Protein AF-A0A3C0VTL4-F1 (afdb_monomer_lite)

Secondary structure (DSSP, 8-state):
-BSTTTT--HHHHHHHHHHHHT-SS----B-S-HHHHTTT-S----GGG---

pLDDT: mean 81.87, std 12.54, range [49.88, 93.69]

Foldseek 3Di:
DAALPPPDDPVSLVVVLVVLQPDPDDDDDDHDDCVSCVVRDPDDDDVVVPDD

Sequence (52 aa):
LDEPTNHLDVASKESLHDAIKNYPGNILLVCHEPEFYKDLVDRVINVEDFRL

Structure (mmCIF, N/CA/C/O backbone):
data_AF-A0A3C0VTL4-F1
#
_entry.id   AF-A0A3C0VTL4-F1
#
loop_
_atom_site.group_PDB
_atom_site.id
_atom_site.type_symbol
_atom_site.label_atom_id
_atom_site.label_alt_id
_atom_site.label_comp_id
_atom_site.label_asym_id
_atom_site.label_entity_id
_atom_site.label_seq_id
_atom_site.pdbx_PDB_ins_code
_atom_site.Cartn_x
_atom_site.Cartn_y
_atom_site.Cartn_z
_atom_site.occupancy
_atom_site.B_iso_or_equiv
_atom_site.auth_seq_id
_atom_site.auth_comp_id
_atom_site.auth_asym_id
_atom_site.auth_atom_id
_atom_site.pdbx_PDB_model_num
ATOM 1 N N . LEU A 1 1 ? -7.540 -0.829 -8.162 1.00 57.34 1 LEU A N 1
ATOM 2 C CA . LEU A 1 1 ? -7.386 0.638 -8.298 1.00 57.34 1 LEU A CA 1
ATOM 3 C C . LEU A 1 1 ? -6.210 0.859 -9.218 1.00 57.34 1 LEU A C 1
ATOM 5 O O . LEU A 1 1 ? -5.167 0.292 -8.919 1.00 57.34 1 LEU A O 1
ATOM 9 N N . ASP A 1 2 ? -6.414 1.560 -10.328 1.00 49.88 2 ASP A N 1
ATOM 10 C CA . ASP A 1 2 ? -5.329 1.908 -11.246 1.00 49.88 2 ASP A CA 1
ATOM 11 C C . ASP A 1 2 ? -4.827 3.302 -10.857 1.00 49.88 2 ASP A C 1
ATOM 13 O O . ASP A 1 2 ? -5.614 4.246 -10.847 1.00 49.88 2 ASP A O 1
ATOM 17 N N . GLU A 1 3 ? -3.582 3.389 -10.394 1.00 53.34 3 GLU A N 1
ATOM 18 C CA . GLU A 1 3 ? -2.962 4.600 -9.830 1.00 53.34 3 GLU A CA 1
ATOM 19 C C . GLU A 1 3 ? -3.769 5.360 -8.750 1.00 53.34 3 GLU A C 1
ATOM 21 O O . GLU A 1 3 ? -3.984 6.570 -8.853 1.00 53.34 3 GLU A O 1
ATOM 26 N N . PRO A 1 4 ? -4.179 4.720 -7.641 1.00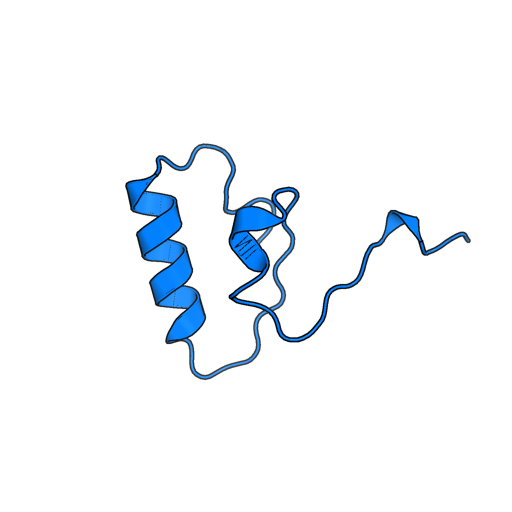 57.91 4 PRO A N 1
ATOM 27 C CA . PRO A 1 4 ? -4.953 5.402 -6.605 1.00 57.91 4 PRO A CA 1
ATOM 28 C C . PRO A 1 4 ? -4.204 6.522 -5.880 1.00 57.91 4 PRO A C 1
ATOM 30 O O . PRO A 1 4 ? -4.828 7.275 -5.149 1.00 57.91 4 PRO A O 1
ATOM 33 N N . THR A 1 5 ? -2.882 6.608 -6.008 1.00 55.44 5 THR A N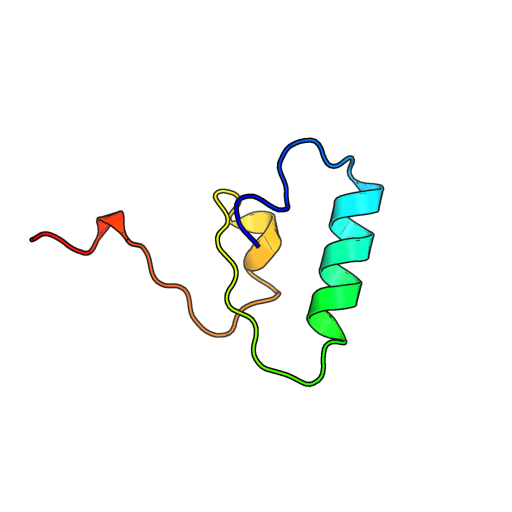 1
ATOM 34 C CA . THR A 1 5 ? -2.060 7.611 -5.324 1.00 55.44 5 THR A CA 1
ATOM 35 C C . THR A 1 5 ? -1.835 8.871 -6.159 1.00 55.44 5 THR A C 1
ATOM 37 O O . THR A 1 5 ? -1.341 9.868 -5.624 1.00 55.44 5 THR A O 1
ATOM 40 N N . ASN A 1 6 ? -2.196 8.854 -7.445 1.00 53.50 6 ASN A N 1
ATOM 41 C CA . ASN A 1 6 ? -1.980 9.973 -8.348 1.00 53.50 6 ASN A CA 1
ATOM 42 C C . ASN A 1 6 ? -3.066 11.041 -8.128 1.00 53.50 6 ASN A C 1
ATOM 44 O O . ASN A 1 6 ? -4.238 10.721 -7.944 1.00 53.50 6 ASN A O 1
ATOM 48 N N . HIS A 1 7 ? -2.677 12.315 -8.084 1.00 62.12 7 HIS A N 1
ATOM 49 C CA . HIS A 1 7 ? -3.547 13.455 -7.739 1.00 62.12 7 HIS A CA 1
ATOM 50 C C . HIS A 1 7 ? -4.187 13.460 -6.332 1.00 62.12 7 HIS A C 1
ATOM 52 O O . HIS A 1 7 ? -4.961 14.374 -6.039 1.00 62.12 7 HIS A O 1
ATOM 58 N N . LEU A 1 8 ? -3.853 12.517 -5.442 1.00 60.75 8 LEU A N 1
ATOM 59 C CA . LEU A 1 8 ? -4.301 12.545 -4.047 1.00 60.75 8 LEU A CA 1
ATOM 60 C C . LEU A 1 8 ? -3.347 13.357 -3.165 1.00 60.75 8 LEU A C 1
ATOM 62 O O . LEU A 1 8 ? -2.130 13.150 -3.178 1.00 60.75 8 LEU A O 1
ATOM 66 N N . ASP A 1 9 ? -3.915 14.252 -2.359 1.00 72.69 9 ASP A N 1
ATOM 67 C CA . ASP A 1 9 ? -3.203 14.869 -1.245 1.00 72.69 9 ASP A CA 1
ATOM 68 C C . ASP A 1 9 ? -2.920 13.842 -0.131 1.00 72.69 9 ASP A C 1
ATOM 70 O O . ASP A 1 9 ? -3.439 12.721 -0.123 1.00 72.69 9 ASP A O 1
ATOM 74 N N . VAL A 1 10 ? -2.051 14.209 0.815 1.00 75.31 10 VAL A N 1
ATOM 75 C CA . VAL A 1 10 ? -1.604 13.310 1.895 1.00 75.31 10 VAL A CA 1
ATOM 76 C C . VAL A 1 10 ? -2.791 12.749 2.690 1.00 75.31 10 VAL A C 1
ATOM 78 O O . VAL A 1 10 ? -2.835 11.550 2.956 1.00 75.31 10 VAL A O 1
ATOM 81 N N . ALA A 1 11 ? -3.792 13.582 2.984 1.00 79.94 11 ALA A N 1
ATOM 82 C CA . ALA A 1 11 ? -4.980 13.184 3.739 1.00 79.94 11 ALA A CA 1
ATOM 83 C C . ALA A 1 11 ? -5.836 12.143 2.995 1.00 79.94 11 ALA A C 1
ATOM 85 O O . ALA A 1 11 ? -6.366 11.205 3.600 1.00 79.94 11 ALA A O 1
ATOM 86 N N . SER A 1 12 ? -5.956 12.275 1.673 1.00 80.62 12 SER A N 1
ATOM 87 C CA . SER A 1 12 ? -6.688 11.307 0.854 1.00 80.62 12 SER A CA 1
ATOM 88 C C . SER A 1 12 ? -5.942 9.975 0.739 1.00 80.62 12 SER A C 1
ATOM 90 O O . SER A 1 12 ? -6.581 8.921 0.742 1.00 80.62 12 SER A O 1
ATOM 92 N N . LYS A 1 13 ? -4.600 9.996 0.701 1.00 81.75 13 LYS A N 1
ATOM 93 C CA . LYS A 1 13 ? -3.779 8.773 0.748 1.00 81.75 13 LYS A CA 1
ATOM 94 C C . LYS A 1 13 ? -3.963 8.028 2.073 1.00 81.75 13 LYS A C 1
ATOM 96 O O . LYS A 1 13 ? -4.194 6.822 2.048 1.00 81.75 13 LYS A O 1
ATOM 101 N N . GLU A 1 14 ? -3.932 8.731 3.204 1.00 85.00 14 GLU A N 1
ATOM 102 C CA . GLU A 1 14 ? -4.179 8.136 4.529 1.00 85.00 14 GLU A CA 1
ATOM 103 C C . GLU A 1 14 ? -5.588 7.534 4.632 1.00 85.00 14 GLU A C 1
ATOM 105 O O . GLU A 1 14 ? -5.748 6.380 5.027 1.00 85.00 14 GLU A O 1
ATOM 110 N N . SER A 1 15 ? -6.606 8.268 4.176 1.00 86.69 15 SER A N 1
ATOM 111 C CA . SER A 1 15 ? -7.996 7.793 4.197 1.00 86.69 15 SER A CA 1
ATOM 112 C C . SER A 1 15 ? -8.194 6.532 3.350 1.00 86.69 15 SER A C 1
ATOM 114 O O . SER A 1 15 ? -8.894 5.602 3.755 1.00 86.69 15 SER A O 1
ATOM 116 N N . LEU A 1 16 ? -7.570 6.476 2.169 1.00 87.38 16 LEU A N 1
ATOM 117 C CA . LEU A 1 16 ? -7.615 5.293 1.317 1.00 87.38 16 LEU A CA 1
ATOM 118 C C . LEU A 1 16 ? -6.876 4.112 1.953 1.00 87.38 16 LEU A C 1
ATOM 120 O O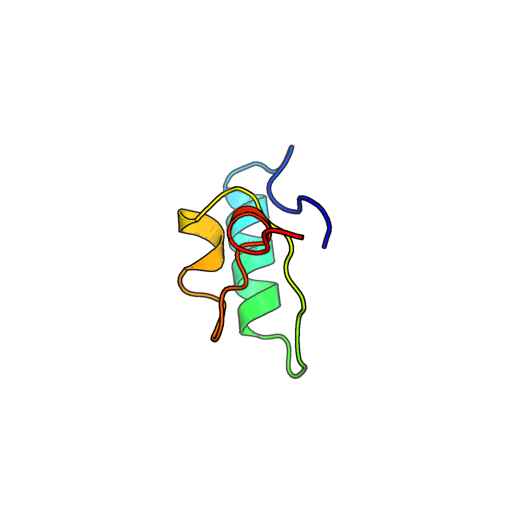 . LEU A 1 16 ? -7.362 2.983 1.903 1.00 87.38 16 LEU A O 1
ATOM 124 N N . HIS A 1 17 ? -5.715 4.367 2.547 1.00 89.56 17 HIS A N 1
ATOM 125 C CA . HIS A 1 17 ? -4.929 3.354 3.235 1.00 89.56 17 HIS A CA 1
ATOM 126 C C . HIS A 1 17 ? -5.734 2.709 4.381 1.00 89.56 17 HIS A C 1
ATOM 128 O O . HIS A 1 17 ? -5.808 1.482 4.472 1.00 89.56 17 HIS A O 1
ATOM 134 N N . ASP A 1 18 ? -6.437 3.510 5.183 1.00 90.69 18 ASP A N 1
ATOM 135 C CA . ASP A 1 18 ? -7.312 3.009 6.250 1.00 90.69 18 ASP A CA 1
ATOM 136 C C . ASP A 1 18 ? -8.535 2.255 5.716 1.00 90.69 18 ASP A C 1
ATOM 138 O O . ASP A 1 18 ? -8.943 1.237 6.285 1.00 90.69 18 ASP A O 1
ATOM 142 N N . ALA A 1 19 ? -9.114 2.705 4.601 1.00 90.88 19 ALA A N 1
ATOM 143 C CA . ALA A 1 19 ? -10.212 1.996 3.952 1.00 90.88 19 ALA A CA 1
ATOM 144 C C . ALA A 1 19 ? -9.779 0.610 3.445 1.00 90.88 19 ALA A C 1
ATOM 146 O O . ALA A 1 19 ? -10.513 -0.362 3.622 1.00 90.88 19 ALA A O 1
ATOM 147 N N . ILE A 1 20 ? -8.579 0.510 2.861 1.00 91.50 20 ILE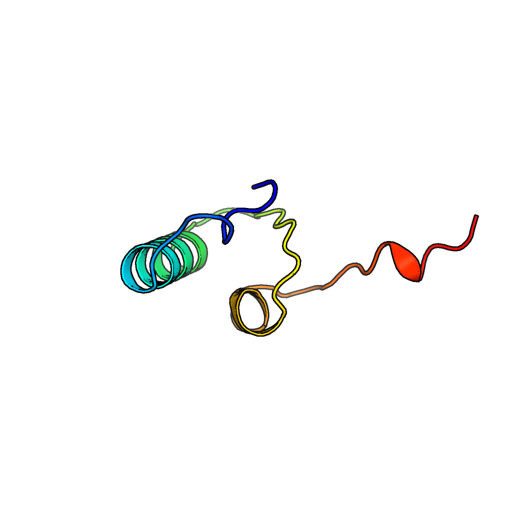 A N 1
ATOM 148 C CA . ILE A 1 20 ? -7.998 -0.755 2.391 1.00 91.50 20 ILE A CA 1
ATOM 149 C C . ILE A 1 20 ? -7.737 -1.694 3.575 1.00 91.50 20 ILE A C 1
ATOM 151 O O . ILE A 1 20 ? -8.137 -2.854 3.508 1.00 91.50 20 ILE A O 1
ATOM 155 N N . LYS A 1 21 ? -7.153 -1.201 4.679 1.00 90.12 21 LYS A N 1
ATOM 156 C CA . LYS A 1 21 ? -6.897 -2.017 5.885 1.00 90.12 21 LYS A CA 1
ATOM 157 C C . LYS A 1 21 ? -8.153 -2.631 6.493 1.00 90.12 21 LYS A C 1
ATOM 159 O O . LYS A 1 21 ? -8.094 -3.727 7.040 1.00 90.12 21 LYS A O 1
ATOM 164 N N . ASN A 1 22 ? -9.273 -1.917 6.433 1.00 93.19 22 ASN A N 1
ATOM 165 C CA . ASN A 1 22 ? -10.535 -2.355 7.028 1.00 93.19 22 ASN A CA 1
ATOM 166 C C . ASN A 1 22 ? -11.449 -3.092 6.038 1.00 93.19 22 ASN A C 1
ATOM 168 O O . ASN A 1 22 ? -12.555 -3.495 6.407 1.00 93.19 22 ASN A O 1
ATOM 172 N N . TYR A 1 23 ? -11.029 -3.260 4.783 1.00 93.19 23 TYR A N 1
ATOM 173 C CA . TYR A 1 23 ? -11.830 -3.954 3.790 1.00 93.19 23 TYR A CA 1
ATOM 174 C C . TYR A 1 23 ? -11.820 -5.469 4.064 1.00 93.19 23 TYR A C 1
ATOM 176 O O . TYR A 1 23 ? -10.755 -6.078 4.097 1.00 93.19 23 TYR A O 1
ATOM 184 N N . PRO A 1 24 ? -12.986 -6.121 4.229 1.00 92.44 24 PRO A N 1
ATOM 185 C CA . PRO A 1 24 ? -13.052 -7.526 4.643 1.00 92.44 24 PRO A CA 1
ATOM 186 C C . PRO A 1 24 ? -12.751 -8.532 3.517 1.00 92.44 24 PRO A C 1
ATOM 188 O O . PRO A 1 24 ? -12.840 -9.739 3.738 1.00 92.44 24 PRO A O 1
ATOM 191 N N . GLY A 1 25 ? -12.479 -8.063 2.298 1.00 93.06 25 GLY A N 1
ATOM 192 C CA . GLY A 1 25 ? -12.246 -8.902 1.123 1.00 93.06 25 GLY A CA 1
ATOM 193 C C . GLY A 1 25 ? -10.817 -8.822 0.592 1.00 93.06 25 GLY A C 1
ATOM 194 O O . GLY A 1 25 ? -9.964 -8.124 1.126 1.00 93.06 25 GLY A O 1
ATOM 195 N N . ASN A 1 26 ? -10.574 -9.514 -0.521 1.00 93.69 26 ASN A N 1
ATOM 196 C CA . ASN A 1 26 ? -9.292 -9.442 -1.219 1.00 93.69 26 ASN A CA 1
ATOM 197 C C . ASN A 1 26 ? -9.240 -8.206 -2.120 1.00 93.69 26 ASN A C 1
ATOM 199 O O . ASN A 1 26 ? -10.212 -7.899 -2.814 1.00 93.69 26 ASN A O 1
ATOM 203 N N . ILE A 1 27 ? -8.087 -7.543 -2.162 1.00 91.31 27 ILE A N 1
ATOM 204 C CA . ILE A 1 27 ? -7.854 -6.366 -3.002 1.00 91.31 27 ILE A CA 1
ATOM 205 C C . ILE A 1 27 ? -6.703 -6.651 -3.965 1.00 91.31 27 ILE A C 1
ATOM 207 O O . ILE A 1 27 ? -5.650 -7.140 -3.569 1.00 91.31 27 ILE A O 1
ATOM 211 N N . LEU A 1 28 ? -6.900 -6.291 -5.235 1.00 90.94 28 LEU A N 1
ATOM 212 C CA . LEU A 1 28 ? -5.819 -6.143 -6.205 1.00 90.94 28 LEU A CA 1
ATOM 213 C C . LEU A 1 28 ? -5.478 -4.653 -6.339 1.00 90.94 28 LEU A C 1
ATOM 215 O O . LEU A 1 28 ? -6.285 -3.849 -6.827 1.00 90.94 28 LEU A O 1
ATOM 219 N N . LEU A 1 29 ? -4.282 -4.295 -5.884 1.00 89.81 29 LEU A N 1
ATOM 220 C CA . LEU A 1 29 ? -3.759 -2.934 -5.901 1.00 89.81 29 LEU A CA 1
ATOM 221 C C . LEU A 1 29 ? -2.703 -2.802 -7.005 1.00 89.81 29 LEU A C 1
ATOM 223 O O . LEU A 1 29 ? -1.745 -3.569 -7.028 1.00 89.81 29 LEU A O 1
ATOM 227 N N . VAL A 1 30 ? -2.873 -1.824 -7.898 1.00 89.75 30 VAL A N 1
ATOM 228 C CA . VAL A 1 30 ? -1.872 -1.433 -8.901 1.00 89.75 30 VAL A CA 1
ATOM 229 C C . VAL A 1 30 ? -1.354 -0.061 -8.486 1.00 89.75 30 VAL A C 1
ATOM 231 O O . VAL A 1 30 ? -2.133 0.880 -8.351 1.00 89.75 30 VAL A O 1
ATOM 234 N N . CYS A 1 31 ? -0.063 0.038 -8.178 1.00 84.56 31 CYS A N 1
ATOM 235 C CA . CYS A 1 31 ? 0.529 1.256 -7.636 1.00 84.56 31 CYS A CA 1
ATOM 236 C C . CYS A 1 31 ? 2.014 1.351 -8.001 1.00 84.56 31 CYS A C 1
ATOM 238 O O . CYS A 1 31 ? 2.716 0.340 -8.016 1.00 84.56 31 CYS A O 1
ATOM 240 N N . HIS A 1 32 ? 2.486 2.574 -8.250 1.00 83.69 32 HIS A N 1
ATOM 241 C CA . HIS A 1 32 ? 3.884 2.878 -8.567 1.00 83.69 32 HIS A CA 1
ATOM 242 C C . HIS A 1 32 ? 4.704 3.341 -7.349 1.00 83.69 32 HIS A C 1
ATOM 244 O O . HIS A 1 32 ? 5.919 3.478 -7.458 1.00 83.69 32 HIS A O 1
ATOM 250 N N . GLU A 1 33 ? 4.073 3.574 -6.191 1.00 85.12 33 GLU A N 1
ATOM 251 C CA . GLU A 1 33 ? 4.708 4.103 -4.973 1.00 85.12 33 GLU A CA 1
ATOM 252 C C . GLU A 1 33 ? 4.866 3.008 -3.894 1.00 85.12 33 GLU A C 1
ATOM 254 O O . GLU A 1 33 ? 3.889 2.689 -3.212 1.00 85.12 33 GLU A O 1
ATOM 259 N N . PRO A 1 34 ? 6.074 2.444 -3.675 1.00 84.94 34 PRO A N 1
ATOM 260 C CA . PRO A 1 34 ? 6.295 1.372 -2.698 1.00 84.94 34 PRO A CA 1
ATOM 261 C C . PRO A 1 34 ? 5.898 1.722 -1.266 1.00 84.94 34 PRO A C 1
ATOM 263 O O . PRO A 1 34 ? 5.269 0.912 -0.591 1.00 84.94 34 PRO A O 1
ATOM 266 N N . GLU A 1 35 ? 6.205 2.941 -0.820 1.00 85.56 35 GLU A N 1
ATOM 267 C CA . GLU A 1 35 ? 5.904 3.401 0.543 1.00 85.56 35 GLU A CA 1
ATOM 268 C C . GLU A 1 35 ? 4.398 3.433 0.849 1.00 85.56 35 GLU A C 1
ATOM 270 O O . GLU A 1 35 ? 4.012 3.375 2.010 1.00 85.56 35 GLU A O 1
ATOM 275 N N . PHE A 1 36 ? 3.534 3.479 -0.173 1.00 86.12 36 PHE A N 1
ATOM 276 C CA . PHE A 1 36 ? 2.086 3.449 0.026 1.00 86.12 36 PHE A CA 1
ATOM 277 C C . PHE A 1 36 ? 1.556 2.041 0.322 1.00 86.12 36 PHE A C 1
ATOM 279 O O . PHE A 1 36 ? 0.684 1.872 1.169 1.00 86.12 36 PHE A O 1
ATOM 286 N N . TYR A 1 37 ? 2.038 1.024 -0.402 1.00 88.06 37 TYR A N 1
ATOM 287 C CA . TYR A 1 37 ? 1.454 -0.321 -0.347 1.00 88.06 37 TYR A CA 1
ATOM 288 C C . TYR A 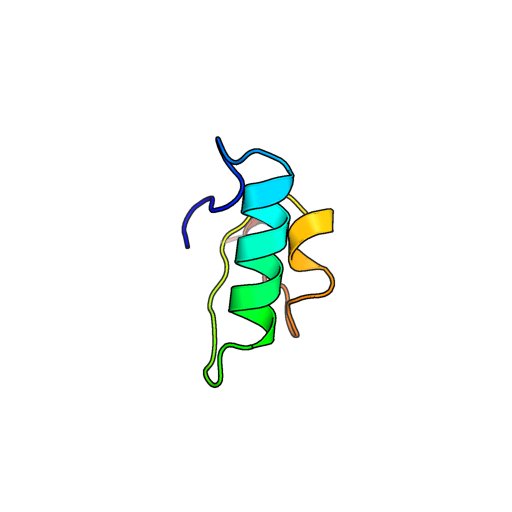1 37 ? 2.212 -1.299 0.549 1.00 88.06 37 TYR A C 1
ATOM 290 O O . TYR A 1 37 ? 1.673 -2.357 0.870 1.00 88.06 37 TYR A O 1
ATOM 298 N N . LYS A 1 38 ? 3.446 -0.977 0.946 1.00 86.94 38 LYS A N 1
ATOM 299 C CA . LYS A 1 38 ? 4.344 -1.887 1.674 1.00 86.94 38 LYS A CA 1
ATOM 300 C C . LYS A 1 38 ? 3.740 -2.468 2.955 1.00 86.94 38 LYS A C 1
ATOM 302 O O . LYS A 1 38 ? 3.978 -3.636 3.241 1.00 86.94 38 LYS A O 1
ATOM 307 N N . ASP A 1 39 ? 2.920 -1.690 3.658 1.00 88.00 39 ASP A N 1
ATOM 308 C CA . ASP A 1 39 ? 2.259 -2.100 4.905 1.00 88.00 39 ASP A CA 1
ATOM 309 C C . ASP A 1 39 ? 0.779 -2.500 4.711 1.00 88.00 39 ASP A C 1
ATOM 311 O O . ASP A 1 39 ? 0.041 -2.673 5.686 1.00 88.00 39 ASP A O 1
ATOM 315 N N . LEU A 1 40 ? 0.329 -2.619 3.454 1.00 88.81 40 LEU A N 1
ATOM 316 C CA . LEU A 1 40 ? -1.046 -2.964 3.072 1.00 88.81 40 LEU A CA 1
ATOM 317 C C . LEU A 1 40 ? -1.180 -4.322 2.380 1.00 88.81 40 LEU A C 1
ATOM 319 O O . LEU A 1 40 ? -2.279 -4.872 2.364 1.00 88.81 40 LEU A O 1
ATOM 323 N N . VAL A 1 41 ? -0.120 -4.829 1.745 1.00 90.38 41 VAL A N 1
ATOM 324 C CA . VAL A 1 41 ? -0.214 -5.977 0.830 1.00 90.38 41 VAL A CA 1
ATOM 325 C C . VAL A 1 41 ? 0.559 -7.187 1.339 1.00 90.38 41 VAL A C 1
ATOM 327 O O . VAL A 1 41 ? 1.700 -7.077 1.777 1.00 90.38 41 VAL A O 1
ATOM 330 N N . ASP A 1 42 ? -0.032 -8.370 1.193 1.00 92.50 42 ASP A N 1
ATOM 331 C CA . ASP A 1 42 ? 0.620 -9.635 1.560 1.00 92.50 42 ASP A CA 1
ATOM 332 C C . ASP A 1 42 ? 1.596 -10.135 0.484 1.00 92.50 42 ASP A C 1
ATOM 334 O O . ASP A 1 42 ? 2.516 -10.909 0.755 1.00 92.50 42 ASP A O 1
ATOM 338 N N . ARG A 1 43 ? 1.383 -9.729 -0.775 1.00 91.88 43 ARG A N 1
ATOM 339 C CA . ARG A 1 43 ? 2.179 -10.167 -1.923 1.00 91.88 43 ARG A CA 1
ATOM 340 C C . ARG A 1 43 ? 2.321 -9.053 -2.948 1.00 91.88 43 ARG A C 1
ATOM 342 O O . ARG A 1 43 ? 1.336 -8.444 -3.352 1.00 91.88 43 ARG A O 1
ATOM 349 N N . VAL A 1 44 ? 3.545 -8.875 -3.437 1.00 90.94 44 VAL A N 1
ATOM 350 C CA . VAL A 1 44 ? 3.866 -7.959 -4.536 1.00 90.94 44 VAL A CA 1
ATOM 351 C C . VAL A 1 44 ? 4.167 -8.772 -5.792 1.00 90.94 44 VAL A C 1
ATOM 353 O O . VAL A 1 44 ? 4.893 -9.766 -5.743 1.00 90.94 44 VAL A O 1
ATOM 356 N N . ILE A 1 45 ? 3.585 -8.361 -6.917 1.00 90.50 45 ILE A N 1
ATOM 357 C CA . ILE A 1 45 ? 3.880 -8.902 -8.245 1.00 90.50 45 ILE A CA 1
ATOM 358 C C . ILE A 1 45 ? 4.487 -7.759 -9.054 1.00 90.50 45 ILE A C 1
ATOM 360 O O . ILE A 1 45 ? 3.782 -6.815 -9.402 1.00 90.50 45 ILE A O 1
ATOM 364 N N . ASN A 1 46 ? 5.788 -7.834 -9.331 1.00 88.75 46 ASN A N 1
ATOM 365 C CA . ASN A 1 46 ? 6.457 -6.865 -10.190 1.00 88.75 46 ASN A CA 1
ATOM 366 C C . ASN A 1 46 ? 6.358 -7.323 -11.647 1.00 88.75 46 ASN A C 1
ATOM 368 O O . ASN A 1 46 ? 6.919 -8.353 -12.007 1.00 88.75 46 ASN A O 1
ATOM 372 N N . VAL A 1 47 ? 5.638 -6.562 -12.470 1.00 85.38 47 VAL A N 1
ATOM 373 C CA . VAL A 1 47 ? 5.402 -6.897 -13.881 1.00 85.38 47 VAL A CA 1
ATOM 374 C C . VAL A 1 47 ? 6.689 -6.802 -14.712 1.00 85.38 47 VAL A C 1
ATOM 376 O O . VAL A 1 47 ? 6.834 -7.555 -15.669 1.00 85.38 47 VAL A O 1
ATOM 379 N N . GLU A 1 48 ? 7.658 -5.964 -14.329 1.00 84.00 48 GLU A N 1
ATOM 380 C CA . GLU A 1 48 ? 8.943 -5.840 -15.044 1.00 84.00 48 GLU A CA 1
ATOM 381 C C . GLU A 1 48 ? 9.787 -7.121 -14.988 1.00 84.00 48 GLU A C 1
ATOM 383 O O . GLU A 1 48 ? 10.559 -7.407 -15.906 1.00 84.00 48 GLU A O 1
ATOM 388 N N . ASP A 1 49 ? 9.613 -7.919 -13.933 1.00 86.06 49 ASP A N 1
ATOM 389 C CA . ASP A 1 49 ? 10.317 -9.190 -13.767 1.00 86.06 49 ASP A CA 1
ATOM 390 C C . ASP A 1 49 ? 9.746 -10.289 -14.680 1.00 86.06 49 ASP A C 1
ATOM 392 O O . ASP A 1 49 ?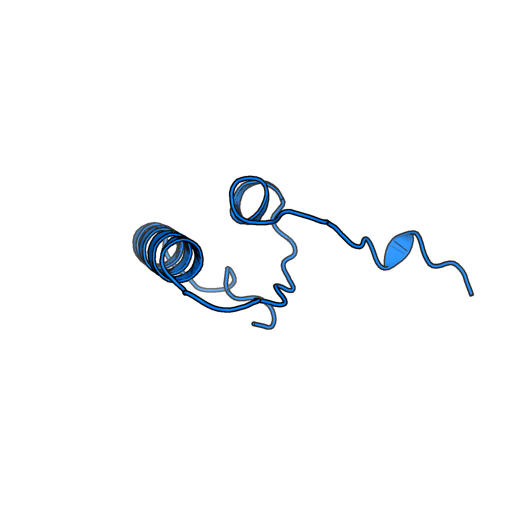 10.406 -11.301 -14.936 1.00 86.06 49 ASP A O 1
ATOM 396 N N . PHE A 1 50 ? 8.541 -10.088 -15.227 1.00 82.94 50 PHE A N 1
ATOM 397 C CA . PHE A 1 50 ? 7.957 -10.974 -16.228 1.00 82.94 50 PHE A CA 1
ATOM 398 C C . PHE A 1 50 ? 8.560 -10.646 -17.593 1.00 82.94 50 PHE A C 1
ATOM 400 O O . PHE A 1 50 ? 8.002 -9.901 -18.397 1.00 82.94 50 PHE A O 1
ATOM 407 N N . ARG A 1 51 ? 9.726 -11.233 -17.869 1.00 72.75 51 ARG A N 1
ATOM 408 C CA . ARG A 1 51 ? 10.241 -11.310 -19.238 1.00 72.75 51 ARG A CA 1
ATOM 409 C C . ARG A 1 51 ? 9.428 -12.344 -20.018 1.00 72.75 51 ARG A C 1
ATOM 411 O O . ARG A 1 51 ? 9.339 -13.494 -19.590 1.00 72.75 51 ARG A O 1
ATOM 418 N N . LEU A 1 52 ? 8.833 -11.903 -21.126 1.00 59.66 52 LEU A N 1
ATOM 419 C CA . LEU A 1 52 ? 8.239 -12.765 -22.153 1.00 59.66 52 LEU A CA 1
ATOM 420 C C . LEU A 1 52 ? 9.306 -13.622 -22.845 1.00 59.66 52 LEU A C 1
ATOM 422 O O . LEU A 1 52 ? 10.440 -13.116 -23.027 1.00 59.66 52 LEU A O 1
#

Radius of gyration: 11.93 Å; chains: 1; bounding box: 23×28×29 Å